Protein AF-A0A3C0FYK9-F1 (afdb_monomer_lite)

Radius of gyration: 25.65 Å; chains: 1; bounding box: 57×25×80 Å

Sequence (130 aa):
EKAAMEEMFMVHAKRVPIHKRVSKQEIELLLQRELENRGVDIAFEYGVYSNGLPTKVRSSKFKYAEANIYKSPMFLDFEGVSNFDLLVSFPKKKRFLVQSILGLAMLSLLFTIIIVVAYAGAIYQLIRQK

Foldseek 3Di:
DVVVVVQVVLVVVVPDDPCVVDPLVRVVVVVVVVCVVVVHDADKWKFKAFQNHTDPNTDPPDDPDPPFWDWDADSQDPVRDGRMIMIMGGPCVVVSVCVVCVVVVVVVVVVVVVVVVVVVVVVVVVVVVD

pLDDT: mean 83.42, std 9.4, range [56.97, 97.94]

Structure (mmCIF, N/CA/C/O backbone):
data_AF-A0A3C0FYK9-F1
#
_entry.id   AF-A0A3C0FYK9-F1
#
loop_
_atom_site.group_PDB
_atom_site.id
_atom_site.type_symbol
_atom_site.label_atom_id
_atom_site.label_alt_id
_atom_site.label_comp_id
_atom_site.label_asym_id
_atom_site.label_entity_id
_atom_site.label_seq_id
_atom_site.pdbx_PDB_ins_code
_atom_site.Cartn_x
_atom_site.Cartn_y
_atom_site.Cartn_z
_atom_site.occupancy
_atom_site.B_iso_or_equiv
_atom_site.auth_seq_id
_atom_site.auth_comp_id
_atom_site.auth_asym_id
_atom_site.auth_atom_id
_atom_site.pdbx_PDB_model_num
ATOM 1 N N . GLU A 1 1 ? 34.654 -10.624 -11.907 1.00 62.78 1 GLU A N 1
ATOM 2 C CA . GLU A 1 1 ? 33.969 -11.219 -13.081 1.00 62.78 1 GLU A CA 1
ATOM 3 C C . GLU A 1 1 ? 32.457 -10.982 -13.106 1.00 62.78 1 GLU A C 1
ATOM 5 O O . GLU A 1 1 ? 32.003 -10.381 -14.067 1.00 62.78 1 GLU A O 1
ATOM 10 N N . LYS A 1 2 ? 31.670 -11.350 -12.076 1.00 71.62 2 LYS A N 1
ATOM 11 C CA . LYS A 1 2 ? 30.204 -11.109 -12.069 1.00 71.62 2 LYS A CA 1
ATOM 12 C C . LYS A 1 2 ? 29.798 -9.634 -12.228 1.00 71.62 2 LYS A C 1
ATOM 14 O O . LYS A 1 2 ? 28.956 -9.340 -13.063 1.00 71.62 2 LYS A O 1
ATOM 19 N N . ALA A 1 3 ? 30.450 -8.719 -11.507 1.00 73.31 3 ALA A N 1
ATOM 20 C CA . ALA A 1 3 ? 30.153 -7.284 -11.597 1.00 73.31 3 ALA A CA 1
ATOM 21 C C . ALA A 1 3 ? 30.405 -6.704 -13.006 1.00 73.31 3 ALA A C 1
ATOM 23 O O . ALA A 1 3 ? 29.584 -5.956 -13.519 1.00 73.31 3 ALA A O 1
ATOM 24 N N . ALA A 1 4 ? 31.489 -7.118 -13.673 1.00 77.19 4 ALA A N 1
ATOM 25 C CA . ALA A 1 4 ? 31.793 -6.696 -15.044 1.00 77.19 4 ALA A CA 1
ATOM 26 C C . ALA A 1 4 ? 30.792 -7.268 -16.072 1.00 77.19 4 ALA A C 1
ATOM 28 O O . ALA A 1 4 ? 30.460 -6.615 -17.060 1.00 77.19 4 ALA A O 1
ATOM 29 N N . MET A 1 5 ? 30.280 -8.481 -15.828 1.00 78.06 5 MET A N 1
ATOM 30 C CA . MET A 1 5 ? 29.219 -9.093 -16.636 1.00 78.06 5 MET A CA 1
ATOM 31 C C . MET A 1 5 ? 27.891 -8.335 -16.481 1.00 78.06 5 MET A C 1
ATOM 33 O O . MET A 1 5 ? 27.229 -8.042 -17.475 1.00 78.06 5 MET A O 1
ATOM 37 N N . GLU A 1 6 ? 27.516 -7.989 -15.246 1.00 73.06 6 GLU A N 1
ATOM 38 C CA . GLU A 1 6 ? 26.332 -7.171 -14.955 1.00 73.06 6 GLU A CA 1
ATOM 39 C C . GLU A 1 6 ? 26.447 -5.779 -15.579 1.00 73.06 6 GLU A C 1
ATOM 41 O O . GLU A 1 6 ? 25.482 -5.280 -16.157 1.00 73.06 6 GLU A O 1
ATOM 46 N N . GLU A 1 7 ? 27.638 -5.181 -15.546 1.00 73.69 7 GLU A N 1
ATOM 47 C CA . GLU A 1 7 ? 27.895 -3.881 -16.156 1.00 73.69 7 GLU A CA 1
ATOM 48 C C . GLU A 1 7 ? 27.697 -3.905 -17.670 1.00 73.69 7 GLU A C 1
ATOM 50 O O . GLU A 1 7 ? 26.930 -3.105 -18.217 1.00 73.69 7 GLU A O 1
ATOM 55 N N . MET A 1 8 ? 28.299 -4.882 -18.349 1.00 74.81 8 MET A N 1
ATOM 56 C CA . MET A 1 8 ? 28.132 -5.044 -19.790 1.00 74.81 8 MET A CA 1
ATOM 57 C C . MET A 1 8 ? 26.661 -5.306 -20.162 1.00 74.81 8 MET A C 1
ATOM 59 O O . MET A 1 8 ? 26.153 -4.739 -21.136 1.00 74.81 8 MET A O 1
ATOM 63 N N . PHE A 1 9 ? 25.951 -6.111 -19.363 1.00 76.56 9 PHE A N 1
ATOM 64 C CA . PHE A 1 9 ? 24.533 -6.400 -19.568 1.00 76.56 9 PHE A CA 1
ATOM 65 C C . PHE A 1 9 ? 23.661 -5.148 -19.410 1.00 76.56 9 PHE A C 1
ATOM 67 O O . PHE A 1 9 ? 22.810 -4.877 -20.259 1.00 76.56 9 PHE A O 1
ATOM 74 N N . MET A 1 10 ? 23.902 -4.338 -18.377 1.00 70.75 10 MET A N 1
ATOM 75 C CA . MET A 1 10 ? 23.169 -3.095 -18.128 1.00 70.75 10 MET A CA 1
ATOM 76 C C . MET A 1 10 ? 23.374 -2.071 -19.249 1.00 70.75 10 MET A C 1
ATOM 78 O O . MET A 1 10 ? 22.407 -1.452 -19.704 1.00 70.75 10 MET A O 1
ATOM 82 N N . VAL A 1 11 ? 24.602 -1.931 -19.760 1.00 73.75 11 VAL A N 1
ATOM 83 C CA . VAL A 1 11 ? 24.911 -1.055 -20.904 1.00 73.75 11 VAL A CA 1
ATOM 84 C C . VAL A 1 11 ? 24.153 -1.495 -22.160 1.00 73.75 11 VAL A C 1
ATOM 86 O O . VAL A 1 11 ? 23.606 -0.657 -22.883 1.00 73.75 11 VAL A O 1
ATOM 89 N N . HIS A 1 12 ? 24.065 -2.803 -22.413 1.00 71.38 12 HIS A N 1
ATOM 90 C CA . HIS A 1 12 ? 23.315 -3.332 -23.552 1.00 71.38 12 HIS A CA 1
ATOM 91 C C . HIS A 1 12 ? 21.798 -3.182 -23.370 1.00 71.38 12 HIS A C 1
ATOM 93 O O . HIS A 1 12 ? 21.097 -2.746 -24.286 1.00 71.38 12 HIS A O 1
ATOM 99 N N . ALA A 1 13 ? 21.286 -3.457 -22.169 1.00 67.94 13 ALA A N 1
ATOM 100 C CA . ALA A 1 13 ? 19.869 -3.353 -21.839 1.00 67.94 13 ALA A CA 1
ATOM 101 C C . ALA A 1 13 ? 19.338 -1.912 -21.947 1.00 67.94 13 ALA A C 1
ATOM 103 O O . ALA A 1 13 ? 18.197 -1.718 -22.375 1.00 67.94 13 ALA A O 1
ATOM 104 N N . LYS A 1 14 ? 20.154 -0.887 -21.646 1.00 67.06 14 LYS A N 1
ATOM 105 C CA . LYS A 1 14 ? 19.785 0.534 -21.833 1.00 67.06 14 LYS A CA 1
ATOM 106 C C . LYS A 1 14 ? 19.416 0.864 -23.293 1.00 67.06 14 LYS A C 1
ATOM 108 O O . LYS A 1 14 ? 18.595 1.753 -23.511 1.00 67.06 14 LYS A O 1
ATOM 113 N N . ARG A 1 15 ? 19.942 0.127 -24.284 1.00 72.00 15 ARG A N 1
ATOM 114 C CA . ARG A 1 15 ? 19.624 0.310 -25.719 1.00 72.00 15 ARG A CA 1
ATOM 115 C C . ARG A 1 15 ? 18.263 -0.263 -26.121 1.00 72.00 15 ARG A C 1
ATOM 117 O O . ARG A 1 15 ? 17.735 0.083 -27.175 1.00 72.00 15 ARG A O 1
ATOM 124 N N . VAL A 1 16 ? 17.681 -1.132 -25.295 1.00 71.62 16 VAL A N 1
ATOM 125 C CA . VAL A 1 16 ? 16.382 -1.752 -25.562 1.00 71.62 16 VAL A CA 1
ATOM 126 C C . VAL A 1 16 ? 15.268 -0.875 -24.973 1.00 71.62 16 VAL A C 1
ATOM 128 O O . VAL A 1 16 ? 15.341 -0.464 -23.812 1.00 71.62 16 VAL A O 1
ATOM 131 N N . PRO A 1 17 ? 14.188 -0.579 -25.713 1.00 70.25 17 PRO A N 1
ATOM 132 C CA . PRO A 1 17 ? 13.049 0.144 -25.157 1.00 70.25 17 PRO A CA 1
ATOM 133 C C . PRO A 1 17 ? 12.423 -0.587 -23.961 1.00 70.25 17 PRO A C 1
ATOM 135 O O . PRO A 1 17 ? 12.292 -1.809 -23.976 1.00 70.25 17 PRO A O 1
ATOM 138 N N . ILE A 1 18 ? 11.975 0.152 -22.940 1.00 68.81 18 ILE A N 1
ATOM 139 C CA . ILE A 1 18 ? 11.445 -0.436 -21.694 1.00 68.81 18 ILE A CA 1
ATOM 140 C C . ILE A 1 18 ? 10.279 -1.412 -21.919 1.00 68.81 18 ILE A C 1
ATOM 142 O O . ILE A 1 18 ? 10.210 -2.458 -21.287 1.00 68.81 18 ILE A O 1
ATOM 146 N N . HIS A 1 19 ? 9.423 -1.131 -22.901 1.00 65.56 19 HIS A N 1
ATOM 147 C CA . HIS A 1 19 ? 8.280 -1.975 -23.258 1.00 65.56 19 HIS A CA 1
ATOM 148 C C . HIS A 1 19 ? 8.660 -3.327 -23.888 1.00 65.56 19 HIS A C 1
ATOM 150 O O . HIS A 1 19 ? 7.790 -4.175 -24.047 1.00 65.56 19 HIS A O 1
ATOM 156 N N . LYS A 1 20 ? 9.927 -3.512 -24.288 1.00 68.56 20 LYS A N 1
ATOM 157 C CA . LYS A 1 20 ? 10.480 -4.799 -24.739 1.00 68.56 20 LYS A CA 1
ATOM 158 C C . LYS A 1 20 ? 11.294 -5.506 -23.653 1.00 68.56 20 LYS A C 1
ATOM 160 O O . LYS A 1 20 ? 11.578 -6.685 -23.803 1.00 68.56 20 LYS A O 1
ATOM 165 N N . ARG A 1 21 ? 11.696 -4.786 -22.599 1.00 74.62 21 ARG A N 1
ATOM 166 C CA . ARG A 1 21 ? 12.467 -5.329 -21.469 1.00 74.62 21 ARG A CA 1
ATOM 167 C C . ARG A 1 21 ? 11.584 -5.919 -20.383 1.00 74.62 21 ARG A C 1
ATOM 169 O O . ARG A 1 21 ? 12.023 -6.820 -19.688 1.00 74.62 21 ARG A O 1
ATOM 176 N N . VAL A 1 22 ? 10.388 -5.360 -20.212 1.00 78.38 22 VAL A N 1
ATOM 177 C CA . VAL A 1 22 ? 9.460 -5.757 -19.159 1.00 78.38 22 VAL A CA 1
ATOM 178 C C . VAL A 1 22 ? 8.041 -5.744 -19.707 1.00 78.38 22 VAL A C 1
ATOM 180 O O . VAL A 1 22 ? 7.577 -4.731 -20.243 1.00 78.38 22 VAL A O 1
ATOM 183 N N . SER A 1 23 ? 7.341 -6.866 -19.562 1.00 82.06 23 SER A N 1
ATOM 184 C CA . SER A 1 23 ? 5.921 -6.960 -19.877 1.00 82.06 23 SER A CA 1
ATOM 185 C C . SER A 1 23 ? 5.054 -6.469 -18.714 1.00 82.06 23 SER A C 1
ATOM 187 O O . SER A 1 23 ? 5.445 -6.477 -17.547 1.00 82.06 23 SER A O 1
ATOM 189 N N . LYS A 1 24 ? 3.822 -6.055 -19.027 1.00 84.00 24 LYS A N 1
ATOM 190 C CA . LYS A 1 24 ? 2.833 -5.677 -18.003 1.00 84.00 24 LYS A CA 1
ATOM 191 C C . LYS A 1 24 ? 2.544 -6.838 -17.044 1.00 84.00 24 LYS A C 1
ATOM 193 O O . LYS A 1 24 ? 2.484 -6.640 -15.839 1.00 84.00 24 LYS A O 1
ATOM 198 N N . GLN A 1 25 ? 2.425 -8.044 -17.596 1.00 84.25 25 GLN A N 1
ATOM 199 C CA . GLN A 1 25 ? 2.119 -9.266 -16.854 1.00 84.25 25 GLN A CA 1
ATOM 200 C C . GLN A 1 25 ? 3.218 -9.609 -15.847 1.00 84.25 25 GLN A C 1
ATOM 202 O O . GLN A 1 25 ? 2.910 -9.988 -14.725 1.00 84.25 25 GLN A O 1
ATOM 207 N N . GLU A 1 26 ? 4.489 -9.436 -16.217 1.00 85.75 26 GLU A N 1
ATOM 208 C CA . GLU A 1 26 ? 5.607 -9.661 -15.296 1.00 85.75 26 GLU A CA 1
ATOM 209 C C . GLU A 1 26 ? 5.583 -8.683 -14.121 1.00 85.75 26 GLU A C 1
ATOM 211 O O . GLU 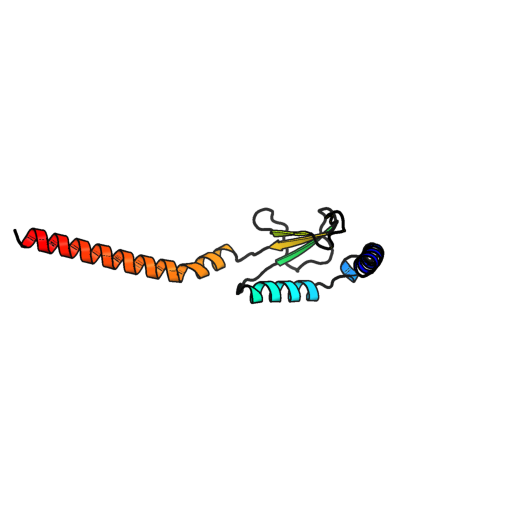A 1 26 ? 5.723 -9.114 -12.980 1.00 85.75 26 GLU A O 1
ATOM 216 N N . ILE A 1 27 ? 5.359 -7.385 -14.370 1.00 86.88 27 ILE A N 1
ATOM 217 C CA . ILE A 1 27 ? 5.252 -6.392 -13.285 1.00 86.88 27 ILE A CA 1
ATOM 218 C C . ILE A 1 27 ? 4.094 -6.741 -12.357 1.00 86.88 27 ILE A C 1
ATOM 220 O O . ILE A 1 27 ? 4.255 -6.716 -11.142 1.00 86.88 27 ILE A O 1
ATOM 224 N N . GLU A 1 28 ? 2.938 -7.073 -12.923 1.00 88.00 28 GLU A N 1
ATOM 225 C CA . GLU A 1 28 ? 1.746 -7.425 -12.157 1.00 88.00 28 GLU A CA 1
ATOM 226 C C . GLU A 1 28 ? 1.965 -8.676 -11.304 1.00 88.00 28 GLU A C 1
ATOM 228 O O . GLU A 1 28 ? 1.673 -8.659 -10.113 1.00 88.00 28 GLU A O 1
ATOM 233 N N . LEU A 1 29 ? 2.561 -9.723 -11.878 1.00 89.62 29 LEU A N 1
ATOM 234 C CA . LEU A 1 29 ? 2.885 -10.959 -11.173 1.00 89.62 29 LEU A CA 1
ATOM 235 C C . LEU A 1 29 ? 3.890 -10.731 -10.039 1.00 89.62 29 LEU A C 1
ATOM 237 O O . LEU A 1 29 ? 3.720 -11.275 -8.950 1.00 89.62 29 LEU A O 1
ATOM 241 N N . LEU A 1 30 ? 4.942 -9.945 -10.284 1.00 90.50 30 LEU A N 1
ATOM 242 C CA . LEU A 1 30 ? 5.955 -9.635 -9.274 1.00 90.50 30 LEU A CA 1
ATOM 243 C C . LEU A 1 30 ? 5.378 -8.773 -8.149 1.00 90.50 30 LEU A C 1
ATOM 245 O O . LEU A 1 30 ? 5.614 -9.070 -6.983 1.00 90.50 30 LEU A O 1
ATOM 249 N N . LEU A 1 31 ? 4.587 -7.749 -8.481 1.00 89.56 31 LEU A N 1
ATOM 250 C CA . LEU A 1 31 ? 3.912 -6.915 -7.486 1.00 89.56 31 LEU A CA 1
ATOM 251 C C . LEU A 1 31 ? 2.923 -7.726 -6.649 1.00 89.56 31 LEU A C 1
ATOM 253 O O . LEU A 1 31 ? 2.930 -7.600 -5.428 1.00 89.56 31 LEU A O 1
ATOM 257 N N . GLN A 1 32 ? 2.116 -8.580 -7.283 1.00 90.81 32 GLN A N 1
ATOM 258 C CA . GLN A 1 32 ? 1.176 -9.453 -6.585 1.00 90.81 32 GLN A CA 1
ATOM 259 C C . GLN A 1 32 ? 1.915 -10.374 -5.608 1.00 90.81 32 GLN A C 1
ATOM 261 O O . GLN A 1 32 ? 1.571 -10.409 -4.432 1.00 90.81 32 GLN A O 1
ATOM 266 N N . ARG A 1 33 ? 2.982 -11.046 -6.060 1.00 91.94 33 ARG A N 1
ATOM 267 C CA . ARG A 1 33 ? 3.800 -11.918 -5.203 1.00 91.94 33 ARG A CA 1
ATOM 268 C C . ARG A 1 33 ? 4.431 -11.166 -4.036 1.00 91.94 33 ARG A C 1
ATOM 270 O O . ARG A 1 33 ? 4.406 -11.660 -2.918 1.00 91.94 33 ARG A O 1
ATOM 277 N N . GLU A 1 34 ? 4.988 -9.980 -4.270 1.00 90.00 34 GLU A N 1
ATOM 278 C CA . GLU A 1 34 ? 5.588 -9.170 -3.202 1.00 90.00 34 GLU A CA 1
ATOM 279 C C . GLU A 1 34 ? 4.560 -8.719 -2.158 1.00 90.00 34 GLU A C 1
ATOM 281 O O . GLU A 1 34 ? 4.864 -8.679 -0.964 1.00 90.00 34 GLU A O 1
ATOM 286 N N . LEU A 1 35 ? 3.340 -8.392 -2.586 1.00 89.94 35 LEU A N 1
ATOM 287 C CA . LEU A 1 35 ? 2.249 -8.029 -1.685 1.00 89.94 35 LEU A CA 1
ATOM 288 C C . LEU A 1 35 ? 1.742 -9.244 -0.897 1.00 89.94 35 LEU A C 1
ATOM 290 O O . LEU A 1 35 ? 1.610 -9.160 0.325 1.00 89.94 35 LEU A O 1
ATOM 294 N N . GLU A 1 36 ? 1.558 -10.388 -1.556 1.00 90.19 36 GLU A N 1
ATOM 295 C CA . GLU A 1 36 ? 1.176 -11.657 -0.925 1.00 90.19 36 GLU A CA 1
ATOM 296 C C . GLU A 1 36 ? 2.222 -12.141 0.085 1.00 90.19 36 GLU A C 1
ATOM 298 O O . GLU A 1 36 ? 1.870 -12.493 1.210 1.00 90.19 36 GLU A O 1
ATOM 303 N N . ASN A 1 37 ? 3.512 -12.068 -0.258 1.00 92.81 37 ASN A N 1
ATOM 304 C CA . ASN A 1 37 ? 4.621 -12.413 0.639 1.00 92.81 37 ASN A CA 1
ATOM 305 C C . ASN A 1 37 ? 4.631 -11.558 1.915 1.00 92.81 37 ASN A C 1
ATOM 307 O O . ASN A 1 37 ? 5.122 -11.989 2.956 1.00 92.81 37 ASN A O 1
ATOM 311 N N . ARG A 1 38 ? 4.086 -10.339 1.845 1.00 87.56 38 ARG A N 1
ATOM 312 C CA . ARG A 1 38 ? 3.936 -9.424 2.986 1.00 87.56 38 ARG A CA 1
ATOM 313 C C . ARG A 1 38 ? 2.583 -9.564 3.691 1.00 87.56 38 ARG A C 1
ATOM 315 O O . ARG A 1 38 ? 2.311 -8.801 4.615 1.00 87.56 38 ARG A O 1
ATOM 322 N N . GLY A 1 39 ? 1.735 -10.503 3.267 1.00 85.06 39 GLY A N 1
ATOM 323 C CA . GLY A 1 39 ? 0.385 -10.701 3.800 1.00 85.06 39 GLY A CA 1
ATOM 324 C C . GLY A 1 39 ? -0.583 -9.561 3.466 1.00 85.06 39 GLY A C 1
ATOM 325 O O . GLY A 1 39 ? -1.539 -9.329 4.204 1.00 85.06 39 GLY A O 1
ATOM 326 N N . VAL A 1 40 ? -0.326 -8.809 2.393 1.00 86.44 40 VAL A N 1
ATOM 327 C CA . VAL A 1 40 ? -1.117 -7.641 1.995 1.00 86.44 40 VAL A CA 1
ATOM 328 C C . VAL A 1 40 ? -1.985 -7.991 0.786 1.00 86.44 40 VAL A C 1
ATOM 330 O O . VAL A 1 40 ? -1.540 -7.898 -0.351 1.00 86.44 40 VAL A O 1
ATOM 333 N N . ASP A 1 41 ? -3.251 -8.335 1.019 1.00 84.62 41 ASP A N 1
ATOM 334 C CA . ASP A 1 41 ? -4.234 -8.545 -0.054 1.00 84.62 41 ASP A CA 1
ATOM 335 C C . ASP A 1 41 ? -4.988 -7.241 -0.367 1.00 84.62 41 ASP A C 1
ATOM 337 O O . ASP A 1 41 ? -6.008 -6.902 0.244 1.00 84.62 41 ASP A O 1
ATOM 341 N N . ILE A 1 42 ? -4.436 -6.443 -1.284 1.00 85.31 42 ILE A N 1
ATOM 342 C CA . ILE A 1 42 ? -5.011 -5.159 -1.686 1.00 85.31 42 ILE A CA 1
ATOM 343 C C . ILE A 1 42 ? -4.910 -4.946 -3.195 1.00 85.31 42 ILE A C 1
ATOM 345 O O . ILE A 1 42 ? -3.856 -5.102 -3.801 1.00 85.31 42 ILE A O 1
ATOM 349 N N . ALA A 1 43 ? -6.006 -4.483 -3.802 1.00 86.12 43 ALA A N 1
ATOM 350 C CA . ALA A 1 43 ? -5.991 -4.050 -5.195 1.00 86.12 43 ALA A CA 1
ATOM 351 C C . ALA A 1 43 ? -5.047 -2.850 -5.387 1.00 86.12 43 ALA A C 1
ATOM 353 O O . ALA A 1 43 ? -5.172 -1.833 -4.689 1.00 86.12 43 ALA A O 1
ATOM 354 N N . PHE A 1 44 ? -4.160 -2.956 -6.372 1.00 87.94 44 PHE A N 1
ATOM 355 C CA . PHE A 1 44 ? -3.185 -1.935 -6.734 1.00 87.94 44 PHE A CA 1
ATOM 356 C C . PHE A 1 44 ? -3.285 -1.568 -8.217 1.00 87.94 44 PHE A C 1
ATOM 358 O O . PHE A 1 44 ? -3.769 -2.329 -9.047 1.00 87.94 44 PHE A O 1
ATOM 365 N N . GLU A 1 45 ? -2.812 -0.373 -8.544 1.00 88.62 45 GLU A N 1
ATOM 366 C CA . GLU A 1 45 ? -2.638 0.131 -9.903 1.00 88.62 45 GLU A CA 1
ATOM 367 C C . GLU A 1 45 ? -1.173 0.531 -10.067 1.00 88.62 45 GLU A C 1
ATOM 369 O O . GLU A 1 45 ? -0.569 1.033 -9.120 1.00 88.62 45 GLU A O 1
ATOM 374 N N . TYR A 1 46 ? -0.591 0.349 -11.251 1.00 89.69 46 TYR A N 1
ATOM 375 C CA . TYR A 1 46 ? 0.831 0.626 -11.461 1.00 89.69 46 TYR A CA 1
ATOM 376 C C . TYR A 1 46 ? 1.118 1.273 -12.818 1.00 89.69 46 TYR A C 1
ATOM 378 O O . TYR A 1 46 ? 0.385 1.096 -13.794 1.00 89.69 46 TYR A O 1
ATOM 386 N N . GLY A 1 47 ? 2.224 2.005 -12.902 1.00 88.81 47 GLY A N 1
ATOM 387 C CA . GLY A 1 47 ? 2.702 2.614 -14.136 1.00 88.81 47 GLY A CA 1
ATOM 388 C C . GLY A 1 47 ? 4.204 2.845 -14.109 1.00 88.81 47 GLY A C 1
ATOM 389 O O . GLY A 1 47 ? 4.744 3.309 -13.112 1.00 88.81 47 GLY A O 1
ATOM 390 N N . VAL A 1 48 ? 4.879 2.544 -15.216 1.00 87.88 48 VAL A N 1
ATOM 391 C CA . VAL A 1 48 ? 6.304 2.838 -15.389 1.00 87.88 48 VAL A CA 1
ATOM 392 C C . VAL A 1 48 ? 6.453 4.209 -16.033 1.00 87.88 48 VAL A C 1
ATOM 394 O O . VAL A 1 48 ? 5.837 4.489 -17.066 1.00 87.88 48 VAL A O 1
ATOM 397 N N . TYR A 1 49 ? 7.280 5.052 -15.434 1.00 87.56 49 TYR A N 1
ATOM 398 C CA . TYR A 1 49 ? 7.617 6.388 -15.898 1.00 87.56 49 TYR A CA 1
ATOM 399 C C . TYR A 1 49 ? 9.076 6.417 -16.332 1.00 87.56 49 TYR A C 1
ATOM 401 O O . TYR A 1 49 ? 9.903 5.713 -15.766 1.00 87.56 49 TYR A O 1
ATOM 409 N N . SER A 1 50 ? 9.391 7.214 -17.345 1.00 85.12 50 SER A N 1
ATOM 410 C CA . SER A 1 50 ? 10.758 7.468 -17.785 1.00 85.12 50 SER A CA 1
ATOM 411 C C . SER A 1 50 ? 11.025 8.960 -17.703 1.00 85.12 50 SER A C 1
ATOM 413 O O . SER A 1 50 ? 10.310 9.733 -18.337 1.00 85.12 50 SER A O 1
ATOM 415 N N . ASN A 1 51 ? 11.997 9.373 -16.887 1.00 82.38 51 ASN A N 1
ATOM 416 C CA . ASN A 1 51 ? 12.317 10.787 -16.644 1.00 82.38 51 ASN A CA 1
ATOM 417 C C . ASN A 1 51 ? 11.077 11.651 -16.320 1.00 82.38 51 ASN A C 1
ATOM 419 O O . ASN A 1 51 ? 10.920 12.755 -16.835 1.00 82.38 51 ASN A O 1
ATOM 423 N N . GLY A 1 52 ? 10.149 11.125 -15.512 1.00 76.88 52 GLY A N 1
ATOM 424 C CA . GLY A 1 52 ? 8.909 11.824 -15.147 1.00 76.88 52 GLY A CA 1
ATOM 425 C C . GLY A 1 52 ? 7.778 11.765 -16.185 1.00 76.88 52 GLY A C 1
ATOM 426 O O . GLY A 1 52 ? 6.684 12.250 -15.908 1.00 76.88 52 GLY A O 1
ATOM 427 N N . LEU A 1 53 ? 7.979 11.116 -17.338 1.00 81.69 53 LEU A N 1
ATOM 428 C CA . LEU A 1 53 ? 6.950 10.932 -18.367 1.00 81.69 53 LEU A CA 1
ATOM 429 C C . LEU A 1 53 ? 6.347 9.517 -18.329 1.00 81.69 53 LEU A C 1
ATOM 431 O O . LEU A 1 53 ? 7.089 8.541 -18.202 1.00 81.69 53 LEU A O 1
ATOM 435 N N . PRO A 1 54 ? 5.020 9.355 -18.485 1.00 81.56 54 PRO A N 1
ATOM 436 C CA . PRO A 1 54 ? 4.384 8.041 -18.477 1.00 81.56 54 PRO A CA 1
ATOM 437 C C . PRO A 1 54 ? 4.803 7.204 -19.692 1.00 81.56 54 PRO A C 1
ATOM 439 O O . PRO A 1 54 ? 4.789 7.674 -20.830 1.00 81.56 54 PRO A O 1
ATOM 442 N N . THR A 1 55 ? 5.108 5.926 -19.474 1.00 84.50 55 THR A N 1
ATOM 443 C CA . THR A 1 55 ? 5.380 4.971 -20.559 1.00 84.50 55 THR A CA 1
ATOM 444 C C . THR A 1 55 ? 4.123 4.174 -20.944 1.00 84.50 55 THR A C 1
ATOM 446 O O . THR A 1 55 ? 3.073 4.249 -20.303 1.00 84.50 55 THR A O 1
ATOM 449 N N . LYS A 1 56 ? 4.219 3.353 -22.003 1.00 80.19 56 LYS A N 1
ATOM 450 C CA . LYS A 1 56 ? 3.138 2.435 -22.424 1.00 80.19 56 LYS A CA 1
ATOM 451 C C . LYS A 1 56 ? 2.900 1.278 -21.434 1.00 80.19 56 LYS A C 1
ATOM 453 O O . LYS A 1 56 ? 1.868 0.603 -21.518 1.00 80.19 56 LYS A O 1
ATOM 458 N N . VAL A 1 57 ? 3.837 1.038 -20.512 1.00 81.94 57 VAL A N 1
ATOM 459 C CA . VAL A 1 57 ? 3.771 -0.027 -19.503 1.00 81.94 57 VAL A CA 1
ATOM 460 C C . VAL A 1 57 ? 3.049 0.514 -18.267 1.00 81.94 57 VAL A C 1
ATOM 462 O O . VAL A 1 57 ? 3.654 1.070 -17.357 1.00 81.94 57 VAL A O 1
ATOM 465 N N . ARG A 1 58 ? 1.719 0.407 -18.280 1.00 82.62 58 ARG A N 1
ATOM 466 C CA . ARG A 1 58 ? 0.824 0.831 -17.196 1.00 82.62 58 ARG A CA 1
ATOM 467 C C . ARG A 1 58 ? -0.417 -0.052 -17.124 1.00 82.62 58 ARG A C 1
ATOM 469 O O . ARG A 1 58 ? -0.845 -0.575 -18.169 1.00 82.62 58 ARG A O 1
ATOM 476 N N . SER A 1 59 ? -1.002 -0.155 -15.933 1.00 82.50 59 SER A N 1
ATOM 477 C CA . SER A 1 59 ? -2.335 -0.716 -15.733 1.00 82.50 59 SER A CA 1
ATOM 478 C C . SER A 1 59 ? -3.394 0.192 -16.371 1.00 82.50 59 SER A C 1
ATOM 480 O O . SER A 1 59 ? -3.177 1.383 -16.617 1.00 82.50 59 SER A O 1
ATOM 482 N N . SER A 1 60 ? -4.541 -0.387 -16.722 1.00 76.62 60 SER A N 1
ATOM 483 C CA . SER A 1 60 ? -5.590 0.298 -17.490 1.00 76.62 60 SER A CA 1
ATOM 484 C C . SER A 1 60 ? -6.237 1.459 -16.732 1.00 76.62 60 SER A C 1
ATOM 486 O O . SER A 1 60 ? -6.714 2.402 -17.361 1.00 76.62 60 SER A O 1
ATOM 488 N N . LYS A 1 61 ? -6.234 1.410 -15.396 1.00 74.62 61 LYS A N 1
ATOM 489 C CA . LYS A 1 61 ? -6.879 2.397 -14.524 1.00 74.62 61 LYS A CA 1
ATOM 490 C C . LYS A 1 61 ? -5.880 3.235 -13.725 1.00 74.62 61 LYS A C 1
ATOM 492 O O . LYS A 1 61 ? -6.309 4.033 -12.890 1.00 74.62 61 LYS A O 1
ATOM 497 N N . PHE A 1 62 ? -4.578 3.117 -13.999 1.00 77.69 62 PHE A N 1
ATOM 498 C CA . PHE A 1 62 ? -3.576 3.955 -13.352 1.00 77.69 62 PHE A CA 1
ATOM 499 C C . PHE A 1 62 ? -3.817 5.430 -13.686 1.00 77.69 62 PHE A C 1
ATOM 501 O O . PHE A 1 62 ? -3.733 5.853 -14.842 1.00 77.69 62 PHE A O 1
ATOM 508 N N . LYS A 1 63 ? -4.101 6.219 -12.650 1.00 73.56 63 LYS A N 1
ATOM 509 C CA . LYS A 1 63 ? -4.173 7.676 -12.722 1.00 73.56 63 LYS A CA 1
ATOM 510 C C . LYS A 1 63 ? -3.034 8.243 -11.900 1.00 73.56 63 LYS A C 1
ATOM 512 O O . LYS A 1 63 ? -2.882 7.893 -10.732 1.00 73.56 63 LYS A O 1
ATOM 517 N N . TYR A 1 64 ? -2.268 9.140 -12.509 1.00 69.44 64 TYR A N 1
ATOM 518 C CA . TYR A 1 64 ? -1.297 9.924 -11.769 1.00 69.44 64 TYR A CA 1
ATOM 519 C C . TYR A 1 64 ? -2.055 10.866 -10.827 1.00 69.44 64 TYR A C 1
ATOM 521 O O . TYR A 1 64 ? -2.659 11.839 -11.269 1.00 69.44 64 TYR A O 1
ATOM 529 N N . ALA A 1 65 ? -2.099 10.520 -9.546 1.00 63.78 65 ALA A N 1
ATOM 530 C CA . ALA A 1 65 ? -2.670 11.329 -8.485 1.00 63.78 65 ALA A CA 1
ATOM 531 C C . ALA A 1 65 ? -1.635 11.416 -7.362 1.00 63.78 65 ALA A C 1
ATOM 533 O O . ALA A 1 65 ? -1.393 10.436 -6.658 1.00 63.78 65 ALA A O 1
ATOM 534 N N . GLU A 1 66 ? -1.027 12.590 -7.203 1.00 61.53 66 GLU A N 1
ATOM 535 C CA . GLU A 1 66 ? 0.110 12.835 -6.300 1.00 61.53 66 GLU A CA 1
ATOM 536 C C . GLU A 1 66 ? -0.144 12.381 -4.854 1.00 61.53 66 GLU A C 1
ATOM 538 O O . GLU A 1 66 ? 0.776 11.965 -4.158 1.00 61.53 66 GLU A O 1
ATOM 543 N N . ALA A 1 67 ? -1.401 12.371 -4.408 1.00 64.19 67 ALA A N 1
ATOM 544 C CA . ALA A 1 67 ? -1.754 12.092 -3.020 1.00 64.19 67 ALA A CA 1
ATOM 545 C C . ALA A 1 67 ? -1.599 10.621 -2.570 1.00 64.19 67 ALA A C 1
ATOM 547 O O . ALA A 1 67 ? -1.655 10.369 -1.370 1.00 64.19 67 ALA A O 1
ATOM 548 N N . ASN A 1 68 ? -1.456 9.633 -3.469 1.00 72.81 68 ASN A N 1
ATOM 549 C CA . ASN A 1 68 ? -1.392 8.206 -3.088 1.00 72.81 68 ASN A CA 1
ATOM 550 C C . ASN A 1 68 ? -0.551 7.353 -4.052 1.00 72.81 68 ASN A C 1
ATOM 552 O O . ASN A 1 68 ? -0.968 6.254 -4.438 1.00 72.81 68 ASN A O 1
ATOM 556 N N . ILE A 1 69 ? 0.610 7.858 -4.463 1.00 84.69 69 ILE A N 1
ATOM 557 C CA . ILE A 1 69 ? 1.549 7.121 -5.312 1.00 84.69 69 ILE A CA 1
ATOM 558 C C . ILE A 1 69 ? 2.829 6.828 -4.537 1.00 84.69 69 ILE A C 1
ATOM 560 O O . ILE A 1 69 ? 3.438 7.714 -3.946 1.00 84.69 69 ILE A O 1
ATOM 564 N N . TYR A 1 70 ? 3.245 5.570 -4.587 1.00 86.94 70 TYR A N 1
ATOM 565 C CA . TYR A 1 70 ? 4.541 5.094 -4.139 1.00 86.94 70 TYR A CA 1
ATOM 566 C C . TYR A 1 70 ? 5.468 5.006 -5.342 1.00 86.94 70 TYR A C 1
ATOM 568 O O . TYR A 1 70 ? 5.091 4.439 -6.366 1.00 86.94 70 TYR A O 1
ATOM 576 N N . LYS A 1 71 ? 6.665 5.576 -5.219 1.00 86.88 71 LYS A N 1
ATOM 577 C CA . LYS A 1 71 ? 7.667 5.628 -6.282 1.00 86.88 71 LYS A CA 1
ATOM 578 C C . LYS A 1 71 ? 8.833 4.708 -5.930 1.00 86.88 71 LYS A C 1
ATOM 580 O O . LYS A 1 71 ? 9.356 4.790 -4.822 1.00 86.88 71 LYS A O 1
ATOM 585 N N . SER A 1 72 ? 9.244 3.863 -6.867 1.00 85.88 72 SER A N 1
ATOM 586 C CA . SER A 1 72 ? 10.405 2.984 -6.732 1.00 85.88 72 SER A CA 1
ATOM 587 C C . SER A 1 72 ? 11.264 3.052 -8.000 1.00 85.88 72 SER A C 1
ATOM 589 O O . SER A 1 72 ? 10.726 2.836 -9.086 1.00 85.88 72 SER A O 1
ATOM 591 N N . PRO A 1 73 ? 12.569 3.368 -7.909 1.00 84.31 73 PRO A N 1
ATOM 592 C CA . PRO A 1 73 ? 13.441 3.395 -9.079 1.00 84.31 73 PRO A CA 1
ATOM 593 C C . PRO A 1 73 ? 13.664 1.975 -9.618 1.00 84.31 73 PRO A C 1
ATOM 595 O O . PRO A 1 73 ? 13.925 1.038 -8.867 1.00 84.31 73 PRO A O 1
ATOM 598 N N . MET A 1 74 ? 13.585 1.815 -10.935 1.00 80.69 74 MET A N 1
ATOM 599 C CA . MET A 1 74 ? 13.855 0.563 -11.648 1.00 80.69 74 MET A CA 1
ATOM 600 C C . MET A 1 74 ? 15.183 0.661 -12.399 1.00 80.69 74 MET A C 1
ATOM 602 O O . MET A 1 74 ? 15.462 1.691 -12.993 1.00 80.69 74 MET A O 1
ATOM 606 N N . PHE A 1 75 ? 15.970 -0.412 -12.493 1.00 80.06 75 PHE A N 1
ATOM 607 C CA . PHE A 1 75 ? 17.244 -0.405 -13.244 1.00 80.06 75 PHE A CA 1
ATOM 608 C C . PHE A 1 75 ? 18.240 0.656 -12.750 1.00 80.06 75 PHE A C 1
ATOM 610 O O . PHE A 1 75 ? 18.766 1.434 -13.549 1.00 80.06 75 PHE A O 1
ATOM 617 N N . LEU A 1 76 ? 18.472 0.690 -11.438 1.00 78.44 76 LEU A N 1
ATOM 618 C CA . LEU A 1 76 ? 19.570 1.460 -10.857 1.00 78.44 76 LEU A CA 1
ATOM 619 C C . LEU A 1 76 ? 20.880 1.061 -11.546 1.00 78.44 76 LEU A C 1
ATOM 621 O O . LEU A 1 76 ? 21.158 -0.129 -11.709 1.00 78.44 76 LEU A O 1
ATOM 625 N N . ASP A 1 77 ? 21.650 2.046 -11.990 1.00 73.75 77 ASP A N 1
ATOM 626 C CA . ASP A 1 77 ? 23.033 1.816 -12.386 1.00 73.75 77 ASP A CA 1
ATOM 627 C C . ASP A 1 77 ? 23.969 1.813 -11.169 1.00 73.75 77 ASP A C 1
ATOM 629 O O . ASP A 1 77 ? 23.537 1.952 -10.023 1.00 73.75 77 ASP A O 1
ATOM 633 N N . PHE A 1 78 ? 25.265 1.605 -11.413 1.00 70.44 78 PHE A N 1
ATOM 634 C CA . PHE A 1 78 ? 26.285 1.541 -10.361 1.00 70.44 78 PHE A CA 1
ATOM 635 C C . PHE A 1 78 ? 26.444 2.857 -9.592 1.00 70.44 78 PHE A C 1
ATOM 637 O O . PHE A 1 78 ? 26.960 2.845 -8.478 1.00 70.44 78 PHE A O 1
ATOM 644 N N . GLU A 1 79 ? 25.975 3.973 -10.153 1.00 72.75 79 GLU A N 1
ATOM 645 C CA . GLU A 1 79 ? 25.961 5.288 -9.505 1.00 72.75 79 GLU A CA 1
ATOM 646 C C . GLU A 1 79 ? 24.658 5.528 -8.719 1.00 72.75 79 GLU A C 1
ATOM 648 O O . GLU A 1 79 ? 24.466 6.586 -8.123 1.00 72.75 79 GLU A O 1
ATOM 653 N N . GLY A 1 80 ? 23.753 4.542 -8.690 1.00 68.69 80 GLY A N 1
ATOM 654 C CA . GLY A 1 80 ? 22.455 4.643 -8.026 1.00 68.69 80 GLY A CA 1
ATOM 655 C C . GLY A 1 80 ? 21.452 5.517 -8.781 1.00 68.69 80 GLY A C 1
ATOM 656 O O . GLY A 1 80 ? 20.422 5.893 -8.218 1.00 68.69 80 GLY A O 1
ATOM 657 N N . VAL A 1 81 ? 21.721 5.840 -10.047 1.00 72.56 81 VAL A N 1
ATOM 658 C CA . VAL A 1 81 ? 20.846 6.653 -10.886 1.00 72.56 81 VAL A CA 1
ATOM 659 C C . VAL A 1 81 ? 19.932 5.738 -11.693 1.00 72.56 81 VAL A C 1
ATOM 661 O O . VAL A 1 81 ? 20.322 4.691 -12.209 1.00 72.56 81 VAL A O 1
ATOM 664 N N . SER A 1 82 ? 18.667 6.133 -11.806 1.00 78.31 82 SER A N 1
ATOM 665 C CA . SER A 1 82 ? 17.702 5.457 -12.660 1.00 78.31 82 SER A CA 1
ATOM 666 C C . SER A 1 82 ? 16.938 6.457 -13.520 1.00 78.31 82 SER A C 1
ATOM 668 O O . SER A 1 82 ? 16.492 7.500 -13.052 1.00 78.31 82 SER A O 1
ATOM 670 N N . ASN A 1 83 ? 16.747 6.086 -14.787 1.00 80.31 83 ASN A N 1
ATOM 671 C CA . ASN A 1 83 ? 15.902 6.811 -15.738 1.00 80.31 83 ASN A CA 1
ATOM 672 C C . ASN A 1 83 ? 14.457 6.285 -15.766 1.00 80.31 83 ASN A C 1
ATOM 674 O O . ASN A 1 83 ? 13.662 6.733 -16.598 1.00 80.31 83 ASN A O 1
ATOM 678 N N . PHE A 1 84 ? 14.129 5.287 -14.937 1.00 84.00 84 PHE A N 1
ATOM 679 C CA . PHE A 1 84 ? 12.830 4.624 -14.918 1.00 84.00 84 PHE A CA 1
ATOM 680 C C . PHE A 1 84 ? 12.298 4.482 -13.503 1.00 84.00 84 PHE A C 1
ATOM 682 O O . PHE A 1 84 ? 12.942 3.910 -12.635 1.00 84.00 84 PHE A O 1
ATOM 689 N N . ASP A 1 85 ? 11.062 4.904 -13.305 1.00 87.94 85 ASP A N 1
ATOM 690 C CA . ASP A 1 85 ? 10.398 4.841 -12.017 1.00 87.94 85 ASP A CA 1
ATOM 691 C C . ASP A 1 85 ? 9.143 3.980 -12.124 1.00 87.94 85 ASP A C 1
ATOM 693 O O . ASP A 1 85 ? 8.294 4.206 -12.987 1.00 87.94 85 ASP A O 1
ATOM 697 N N . LEU A 1 86 ? 9.005 3.003 -11.234 1.00 88.12 86 LEU A N 1
ATOM 698 C CA . LEU A 1 86 ? 7.761 2.286 -11.009 1.00 88.12 86 LEU A CA 1
ATOM 699 C C . LEU A 1 86 ? 6.913 3.077 -10.021 1.00 88.12 86 LEU A C 1
ATOM 701 O O . LEU A 1 86 ? 7.301 3.295 -8.873 1.00 88.12 86 LEU A O 1
ATOM 705 N N . LEU A 1 87 ? 5.742 3.501 -10.474 1.00 89.44 87 LEU A N 1
ATOM 706 C CA . LEU A 1 87 ? 4.748 4.166 -9.654 1.00 89.44 87 LEU A CA 1
ATOM 707 C C . LEU A 1 87 ? 3.641 3.165 -9.339 1.00 89.44 87 LEU A C 1
ATOM 709 O O . LEU A 1 87 ? 3.091 2.548 -10.249 1.00 89.44 87 LEU A O 1
ATOM 713 N N . VAL A 1 88 ? 3.294 3.027 -8.062 1.00 89.06 88 VAL A N 1
ATOM 714 C CA . VAL A 1 88 ? 2.239 2.127 -7.580 1.00 89.06 88 VAL A CA 1
ATOM 715 C C . VAL A 1 88 ? 1.242 2.921 -6.748 1.00 89.06 88 VAL A C 1
ATOM 717 O O . VAL A 1 88 ? 1.626 3.703 -5.882 1.00 89.06 88 VAL A O 1
ATOM 720 N N . SER A 1 89 ? -0.050 2.731 -6.992 1.00 88.69 89 SER A N 1
ATOM 721 C CA . SER A 1 89 ? -1.132 3.357 -6.240 1.00 88.69 89 SER A CA 1
ATOM 722 C C . SER A 1 89 ? -2.086 2.312 -5.680 1.00 88.69 89 SER A C 1
ATOM 724 O O . SER A 1 89 ? -2.403 1.322 -6.333 1.00 88.69 89 SER A O 1
ATOM 726 N N . PHE A 1 90 ? -2.580 2.557 -4.469 1.00 88.06 90 PHE A N 1
ATOM 727 C CA . PHE A 1 90 ? -3.485 1.659 -3.756 1.00 88.06 90 PHE A CA 1
ATOM 728 C C . PHE A 1 90 ? -4.850 2.336 -3.566 1.00 88.06 90 PHE A C 1
ATOM 730 O O . PHE A 1 90 ? -5.088 2.964 -2.527 1.00 88.06 90 PHE A O 1
ATOM 737 N N . PRO A 1 91 ? -5.781 2.231 -4.534 1.00 83.06 91 PRO A N 1
ATOM 738 C CA . PRO A 1 91 ? -7.057 2.953 -4.493 1.00 83.06 91 PRO A CA 1
ATOM 739 C C . PRO A 1 91 ? -7.914 2.604 -3.267 1.00 83.06 91 PRO A C 1
ATOM 741 O O . PRO A 1 91 ? -8.667 3.440 -2.773 1.00 83.06 91 PRO A O 1
ATOM 744 N N . LYS A 1 92 ? -7.786 1.380 -2.738 1.00 83.50 92 LYS A N 1
ATOM 745 C CA . LYS A 1 92 ? -8.545 0.898 -1.572 1.00 83.50 92 LYS A CA 1
ATOM 746 C C . LYS A 1 92 ? -7.768 0.973 -0.246 1.00 83.50 92 LYS A C 1
ATOM 748 O O . LYS A 1 92 ? -8.234 0.416 0.746 1.00 83.50 92 LYS A O 1
ATOM 753 N N . LYS A 1 93 ? -6.639 1.699 -0.187 1.00 83.75 93 LYS A N 1
ATOM 754 C CA . LYS A 1 93 ? -5.744 1.770 0.990 1.00 83.75 93 LYS A CA 1
ATOM 755 C C . LYS A 1 93 ? -6.468 2.096 2.293 1.00 83.75 93 LYS A C 1
ATOM 757 O O . LYS A 1 93 ? -6.320 1.369 3.265 1.00 83.75 93 LYS A O 1
ATOM 762 N N . LYS A 1 94 ? -7.271 3.166 2.326 1.00 82.94 94 LYS A N 1
ATOM 763 C CA . LYS A 1 94 ? -7.9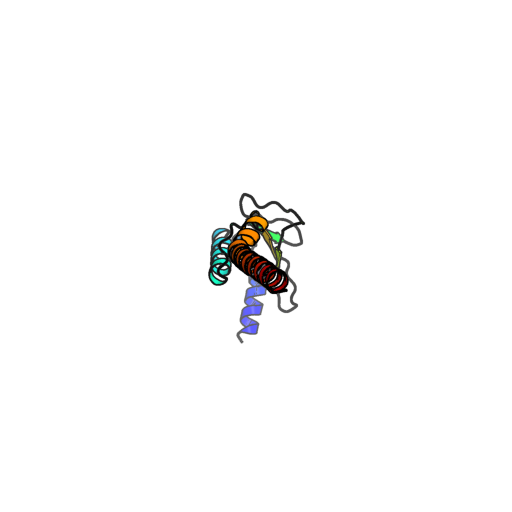67 3.590 3.558 1.00 82.94 94 LYS A CA 1
ATOM 764 C C . LYS A 1 94 ? -8.887 2.498 4.106 1.00 82.94 94 LYS A C 1
ATOM 766 O O . LYS A 1 94 ? -8.872 2.231 5.300 1.00 82.94 94 LYS A O 1
ATOM 771 N N . ARG A 1 95 ? -9.665 1.859 3.226 1.00 84.19 95 ARG A N 1
ATOM 772 C CA . ARG A 1 95 ? -10.594 0.790 3.610 1.00 84.19 95 ARG A CA 1
ATOM 773 C C . ARG A 1 95 ? -9.841 -0.439 4.113 1.00 84.19 95 ARG A C 1
ATOM 775 O O . ARG A 1 95 ? -10.216 -0.966 5.152 1.00 84.19 95 ARG A O 1
ATOM 782 N N . PHE A 1 96 ? -8.775 -0.832 3.416 1.00 86.06 96 PHE A N 1
ATOM 783 C CA . PHE A 1 96 ? -7.912 -1.937 3.828 1.00 86.06 96 PHE A CA 1
ATOM 784 C C . PHE A 1 96 ? -7.323 -1.692 5.224 1.00 86.06 96 PHE A C 1
ATOM 786 O O . PHE A 1 96 ? -7.538 -2.501 6.116 1.00 86.06 96 PHE A O 1
ATOM 793 N N . LEU A 1 97 ? -6.697 -0.529 5.451 1.00 86.56 97 LEU A N 1
ATOM 794 C CA . LEU A 1 97 ? -6.089 -0.187 6.743 1.00 86.56 97 LEU A CA 1
ATOM 795 C C . LEU A 1 97 ? -7.094 -0.223 7.899 1.00 86.56 97 LEU A C 1
ATOM 797 O O . LEU A 1 97 ? -6.782 -0.761 8.957 1.00 86.56 97 LEU A O 1
ATOM 801 N N . V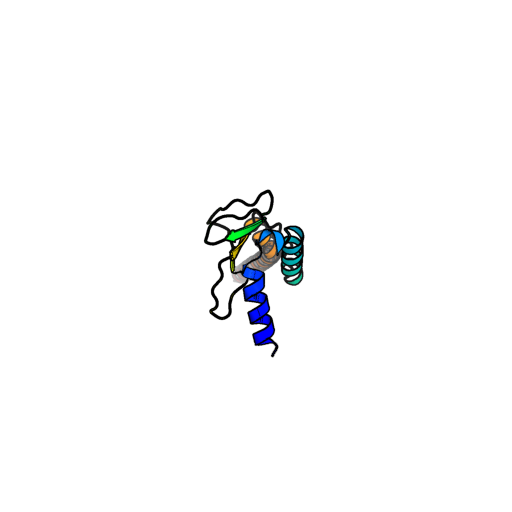AL A 1 98 ? -8.301 0.320 7.697 1.00 87.31 98 VAL A N 1
ATOM 802 C CA . VAL A 1 98 ? -9.362 0.267 8.713 1.00 87.31 98 VAL A CA 1
ATOM 803 C C . VAL A 1 98 ? -9.760 -1.178 8.992 1.00 87.31 98 VAL A C 1
ATOM 805 O O . VAL A 1 98 ? -9.823 -1.560 10.154 1.00 87.31 98 VAL A O 1
ATOM 808 N N . GLN A 1 99 ? -9.978 -2.000 7.960 1.00 86.81 99 GLN A N 1
ATOM 809 C CA . GLN A 1 99 ? -10.329 -3.413 8.141 1.00 86.81 99 GLN A CA 1
ATOM 810 C C . GLN A 1 99 ? -9.237 -4.197 8.882 1.00 86.81 99 GLN A C 1
ATOM 812 O O . GLN A 1 99 ? -9.575 -5.020 9.729 1.00 86.81 99 GLN A O 1
ATOM 817 N N . SER A 1 100 ? -7.957 -3.904 8.631 1.00 85.94 100 SER A N 1
ATOM 818 C CA . SER A 1 100 ? -6.831 -4.569 9.298 1.00 85.94 100 SER A CA 1
ATOM 819 C C . SER A 1 100 ? -6.782 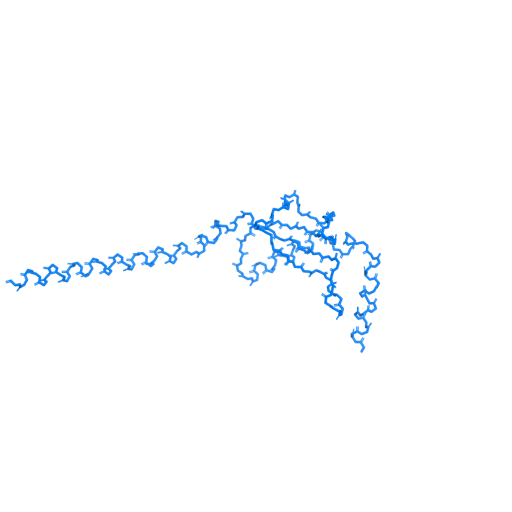-4.322 10.810 1.00 85.94 100 SER A C 1
ATOM 821 O O . SER A 1 100 ? -6.367 -5.209 11.549 1.00 85.94 100 SER A O 1
ATOM 823 N N . ILE A 1 101 ? -7.205 -3.144 11.289 1.00 90.44 101 ILE A N 1
ATOM 824 C CA . ILE A 1 101 ? -7.140 -2.790 12.722 1.00 90.44 101 ILE A CA 1
ATOM 825 C C . ILE A 1 101 ? -8.497 -2.823 13.435 1.00 90.44 101 ILE A C 1
ATOM 827 O O . ILE A 1 101 ? -8.532 -2.791 14.663 1.00 90.44 101 ILE A O 1
ATOM 831 N N . LEU A 1 102 ? -9.615 -2.896 12.702 1.00 90.94 102 LEU A N 1
ATOM 832 C CA . LEU A 1 102 ? -10.966 -2.834 13.272 1.00 90.94 102 LEU A CA 1
ATOM 833 C C . LEU A 1 102 ? -11.210 -3.937 14.310 1.00 90.94 102 LEU A C 1
ATOM 835 O O . LEU A 1 102 ? -11.807 -3.672 15.350 1.00 90.94 102 LEU A O 1
ATOM 839 N N . GLY A 1 103 ? -10.713 -5.152 14.059 1.00 90.00 103 GLY A N 1
ATOM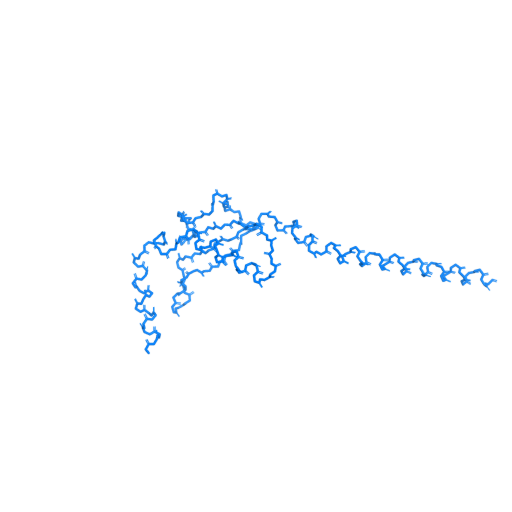 840 C CA . GLY A 1 103 ? -10.828 -6.266 15.006 1.00 90.00 103 GLY A CA 1
ATOM 841 C C . GLY A 1 103 ? -10.130 -5.978 16.339 1.00 90.00 103 GLY A C 1
ATOM 842 O O . GLY A 1 103 ? -10.723 -6.158 17.402 1.00 90.00 103 GLY A O 1
ATOM 843 N N . LEU A 1 104 ? -8.904 -5.447 16.286 1.00 94.00 104 LEU A N 1
ATOM 844 C CA . LEU A 1 104 ? -8.152 -5.048 17.478 1.00 94.00 104 LEU A CA 1
ATOM 845 C C . LEU A 1 104 ? -8.823 -3.871 18.205 1.00 94.00 104 LEU A C 1
ATOM 847 O O . LEU A 1 104 ? -8.896 -3.862 19.433 1.00 94.00 104 LEU A O 1
ATOM 851 N N . ALA A 1 105 ? -9.350 -2.899 17.456 1.00 94.88 105 ALA A N 1
ATOM 852 C CA . ALA A 1 105 ? -10.056 -1.751 18.015 1.00 94.88 105 ALA A CA 1
ATOM 853 C C . ALA A 1 105 ? -11.332 -2.166 18.768 1.00 94.88 105 ALA A C 1
ATOM 855 O O . ALA A 1 105 ? -11.563 -1.692 19.878 1.00 94.88 105 ALA A O 1
ATOM 856 N N . MET A 1 106 ? -12.124 -3.089 18.210 1.00 95.75 106 MET A N 1
ATOM 857 C CA . MET A 1 106 ? -13.324 -3.624 18.868 1.00 95.75 106 MET A CA 1
ATOM 858 C C . MET A 1 106 ? -12.982 -4.391 20.147 1.00 95.75 106 MET A C 1
ATOM 860 O O . MET A 1 106 ? -13.664 -4.230 21.158 1.00 95.75 106 MET A O 1
ATOM 864 N N . LEU A 1 107 ? -11.906 -5.183 20.126 1.00 95.94 107 LEU A N 1
ATOM 865 C CA . LEU A 1 107 ? -11.437 -5.899 21.311 1.00 95.94 107 LEU A CA 1
ATOM 866 C C . LEU A 1 107 ? -11.010 -4.923 22.420 1.00 95.94 107 LEU A C 1
ATOM 868 O O . LEU A 1 107 ? -11.433 -5.068 23.565 1.00 95.94 107 LEU A O 1
ATOM 872 N N . SER A 1 108 ? -10.234 -3.893 22.070 1.00 97.50 108 SER A N 1
ATOM 873 C CA . SER A 1 108 ? -9.814 -2.829 22.993 1.00 97.50 108 SER A CA 1
ATOM 874 C C . SER A 1 108 ? -11.005 -2.064 23.585 1.00 97.50 108 SER A C 1
ATOM 876 O O . SER A 1 108 ? -11.061 -1.813 24.793 1.00 97.50 108 SER A O 1
ATOM 878 N N . LEU A 1 109 ? -12.007 -1.750 22.759 1.00 97.12 109 LEU A N 1
ATOM 879 C CA . LEU A 1 109 ? -13.234 -1.094 23.203 1.00 97.12 109 LEU A CA 1
ATOM 880 C C . LEU A 1 109 ? -14.005 -1.956 24.212 1.00 97.12 109 LEU A C 1
ATOM 882 O O . LEU A 1 109 ? -14.430 -1.450 25.249 1.00 97.12 109 LEU A O 1
ATOM 886 N N . LEU A 1 110 ? -14.141 -3.258 23.949 1.00 97.81 110 LEU A N 1
ATOM 887 C CA . LEU A 1 110 ? -14.820 -4.190 24.850 1.00 97.81 110 LEU A CA 1
ATOM 888 C C . LEU A 1 110 ? -14.100 -4.283 26.202 1.00 97.81 110 LEU A C 1
ATOM 890 O O . LEU A 1 110 ? -14.744 -4.177 27.245 1.00 97.81 110 LEU A O 1
ATOM 894 N N . PHE A 1 111 ? -12.768 -4.390 26.198 1.00 97.94 111 PHE A N 1
ATOM 895 C CA . PHE A 1 111 ? -11.974 -4.344 27.429 1.00 97.94 111 PHE A CA 1
ATOM 896 C C . PHE A 1 111 ? -12.164 -3.033 28.199 1.00 97.94 111 PHE A C 1
ATOM 898 O O . PHE A 1 111 ? -12.342 -3.051 29.416 1.00 97.94 111 PHE A O 1
ATOM 905 N N . THR A 1 112 ? -12.188 -1.900 27.496 1.00 97.69 112 THR A N 1
ATOM 906 C CA . THR A 1 112 ? -12.405 -0.580 28.106 1.00 97.69 112 THR A CA 1
ATOM 907 C C . THR A 1 112 ? -13.771 -0.507 28.792 1.00 97.69 112 THR A C 1
ATOM 909 O O . THR A 1 112 ? -13.869 -0.029 29.920 1.00 97.69 112 THR A O 1
ATOM 912 N N . ILE A 1 113 ? -14.817 -1.049 28.161 1.00 97.94 113 ILE A N 1
ATOM 913 C CA . ILE A 1 113 ? -16.166 -1.112 28.741 1.00 97.94 113 ILE A CA 1
ATOM 914 C C . ILE A 1 113 ? -16.178 -1.968 30.013 1.00 97.94 113 ILE A C 1
ATOM 916 O O . ILE A 1 113 ? -16.741 -1.541 31.021 1.00 97.94 113 ILE A O 1
ATOM 920 N N . ILE A 1 114 ? -15.532 -3.140 30.002 1.00 97.62 114 ILE A N 1
ATOM 921 C CA . ILE A 1 114 ? -15.442 -4.013 31.185 1.00 97.62 114 ILE A CA 1
ATOM 922 C C . ILE A 1 114 ? -14.804 -3.266 32.360 1.00 97.62 114 ILE A C 1
ATOM 924 O O . ILE A 1 114 ? -15.333 -3.313 33.470 1.00 97.62 114 ILE A O 1
ATOM 928 N N . ILE A 1 115 ? -13.702 -2.549 32.119 1.00 97.31 115 ILE A N 1
ATOM 929 C CA . ILE A 1 115 ? -12.999 -1.780 33.156 1.00 97.31 115 ILE A CA 1
ATOM 930 C C . ILE A 1 115 ? -13.910 -0.694 33.735 1.00 97.31 115 ILE A C 1
ATOM 932 O O . ILE A 1 115 ? -14.013 -0.570 34.954 1.00 97.31 115 ILE A O 1
ATOM 936 N N . VAL A 1 116 ? -14.603 0.061 32.878 1.00 97.62 116 VAL A N 1
ATOM 937 C CA . VAL A 1 116 ? -15.526 1.122 33.311 1.00 97.62 116 VAL A CA 1
ATOM 938 C C . VAL A 1 116 ? -16.654 0.552 34.171 1.00 97.62 116 VAL A C 1
ATOM 940 O O . VAL A 1 116 ? -16.942 1.097 35.235 1.00 97.62 116 VAL A O 1
ATOM 943 N N . VAL A 1 117 ? -17.262 -0.562 33.755 1.00 96.94 117 VAL A N 1
ATOM 944 C CA . VAL A 1 117 ? -18.345 -1.217 34.506 1.00 96.94 117 VAL A CA 1
ATOM 945 C C . VAL A 1 117 ? -17.844 -1.760 35.844 1.00 96.94 117 VAL A C 1
ATOM 947 O O . VAL A 1 117 ? -18.491 -1.545 36.867 1.00 96.94 117 VAL A O 1
ATOM 950 N N . ALA A 1 118 ? -16.686 -2.421 35.863 1.00 96.62 118 ALA A N 1
ATOM 951 C CA . ALA A 1 118 ? -16.090 -2.942 37.089 1.00 96.62 118 ALA A CA 1
ATOM 952 C C . ALA A 1 118 ? -15.762 -1.816 38.080 1.00 96.62 118 ALA A C 1
ATOM 954 O O . ALA A 1 118 ? -16.076 -1.924 39.265 1.00 96.62 118 ALA A O 1
ATOM 955 N N . TYR A 1 119 ? -15.188 -0.713 37.595 1.00 96.81 119 TYR A N 1
ATOM 956 C CA . TYR A 1 119 ? -14.841 0.440 38.421 1.00 96.81 119 TYR A CA 1
ATOM 957 C C . TYR A 1 119 ? -16.085 1.157 38.959 1.00 96.81 119 TYR A C 1
ATOM 959 O O . TYR A 1 119 ? -16.158 1.462 40.149 1.00 96.81 119 TYR A O 1
ATOM 967 N N . ALA A 1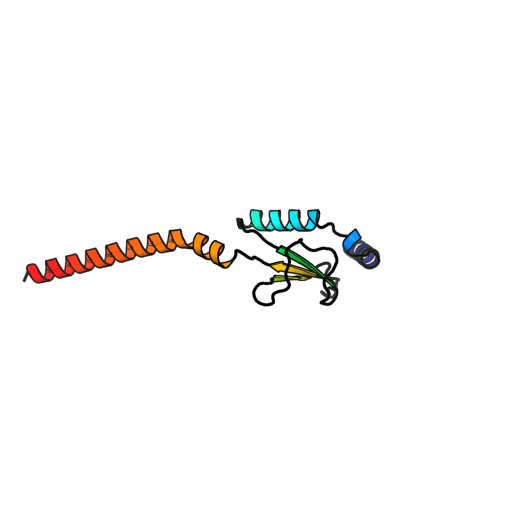 120 ? -17.105 1.354 38.118 1.00 95.19 120 ALA A N 1
ATOM 968 C CA . ALA A 1 120 ? -18.393 1.894 38.546 1.00 95.19 120 ALA A CA 1
ATOM 969 C C . ALA A 1 120 ? -19.061 0.993 39.601 1.00 95.19 120 ALA A C 1
ATOM 971 O O . ALA A 1 120 ? -19.579 1.491 40.600 1.00 95.19 120 ALA A O 1
ATOM 972 N N . GLY A 1 121 ? -18.997 -0.330 39.418 1.00 94.19 121 GLY A N 1
ATOM 973 C CA . GLY A 1 121 ? -19.489 -1.314 40.381 1.00 94.19 121 GLY A CA 1
ATOM 974 C C . GLY A 1 121 ? -18.745 -1.266 41.717 1.00 94.19 121 GLY A C 1
ATOM 975 O O . GLY A 1 121 ? -19.385 -1.254 42.767 1.00 94.19 121 GLY A O 1
ATOM 976 N N . ALA A 1 122 ? -17.414 -1.171 41.690 1.00 94.50 122 ALA A N 1
ATOM 977 C CA . ALA A 1 122 ? -16.589 -1.039 42.890 1.00 94.50 122 ALA A CA 1
ATOM 978 C C . ALA A 1 122 ? -16.898 0.256 43.657 1.00 94.50 122 ALA A C 1
ATOM 980 O O . ALA A 1 122 ? -17.062 0.223 44.875 1.00 94.50 122 ALA A O 1
ATOM 981 N N . ILE A 1 123 ? -17.054 1.384 42.953 1.00 94.25 123 ILE A N 1
ATOM 982 C CA . ILE A 1 123 ? -17.476 2.655 43.562 1.00 94.25 123 ILE A CA 1
ATOM 983 C C . ILE A 1 123 ? -18.863 2.515 44.193 1.00 94.25 123 ILE A C 1
ATOM 985 O O . ILE A 1 123 ? -19.062 2.926 45.335 1.00 94.25 123 ILE A O 1
ATOM 989 N N . TYR A 1 124 ? -19.820 1.920 43.479 1.00 93.75 124 TYR A N 1
ATOM 990 C CA . TYR A 1 124 ? -21.173 1.724 43.995 1.00 93.75 124 TYR A CA 1
ATOM 991 C C . TYR A 1 124 ? -21.184 0.854 45.263 1.00 93.75 124 TYR A C 1
ATOM 993 O O . TYR A 1 124 ? -21.858 1.192 46.237 1.00 93.75 124 TYR A O 1
ATOM 1001 N N . GLN A 1 125 ? -20.402 -0.232 45.284 1.00 91.88 125 GLN A N 1
ATOM 1002 C CA . GLN A 1 125 ? -20.226 -1.076 46.471 1.00 91.88 125 GLN A CA 1
ATOM 1003 C C . GLN A 1 125 ? -19.575 -0.312 47.630 1.00 91.88 125 GLN A C 1
ATOM 1005 O O . GLN A 1 125 ? -20.031 -0.441 48.764 1.00 91.88 125 GLN A O 1
ATOM 1010 N N . LEU A 1 126 ? -18.560 0.511 47.352 1.00 92.06 126 LEU A N 1
ATOM 1011 C CA . LEU A 1 126 ? -17.861 1.316 48.354 1.00 92.06 126 LEU A CA 1
ATOM 1012 C C . LEU A 1 126 ? -18.776 2.366 48.997 1.00 92.06 126 LEU A C 1
ATOM 1014 O O . LEU A 1 126 ? -18.722 2.556 50.209 1.00 92.06 126 LEU A O 1
ATOM 1018 N N . ILE A 1 127 ? -19.634 3.023 48.210 1.00 89.56 127 ILE A N 1
ATOM 1019 C CA . ILE A 1 127 ? -20.598 4.011 48.720 1.00 89.56 127 ILE A CA 1
ATOM 1020 C C . ILE A 1 127 ? -21.684 3.333 49.559 1.00 89.56 127 ILE A C 1
ATOM 1022 O O . ILE A 1 127 ? -22.062 3.866 50.593 1.00 89.56 127 ILE A O 1
ATOM 1026 N N . ARG A 1 128 ? -22.177 2.161 49.140 1.00 87.50 128 ARG A N 1
ATOM 1027 C CA . ARG A 1 128 ? -23.258 1.440 49.833 1.00 87.50 128 ARG A CA 1
ATOM 1028 C C . ARG A 1 128 ? -22.800 0.686 51.092 1.00 87.50 128 ARG A C 1
ATOM 1030 O O . ARG A 1 128 ? -23.648 0.254 51.865 1.00 87.50 128 ARG A O 1
ATOM 1037 N N . GLN A 1 129 ? -21.491 0.489 51.278 1.00 75.94 129 GLN A N 1
ATOM 1038 C CA . GLN A 1 129 ? -20.907 -0.095 52.496 1.00 75.94 129 GLN A CA 1
ATOM 1039 C C . GLN A 1 129 ? -20.597 0.939 53.598 1.00 75.94 129 GLN A C 1
ATOM 1041 O O . GLN A 1 129 ? -20.203 0.531 54.690 1.00 75.94 129 GLN A O 1
ATOM 1046 N N . LYS A 1 130 ? -20.774 2.242 53.341 1.00 56.97 130 LYS A N 1
ATOM 1047 C CA . LYS A 1 130 ? -20.801 3.290 54.374 1.00 56.97 130 LYS A CA 1
ATOM 1048 C C . LYS A 1 130 ? -22.235 3.629 54.756 1.00 56.97 130 LYS A C 1
ATOM 1050 O O . LYS A 1 130 ? -22.424 3.977 55.940 1.00 56.97 130 LYS A O 1
#

Secondary structure (DSSP, 8-state):
-HHHHHHHHHHHHHTS-HHHHS-HHHHHHHHHHHHHHTT-----EEEEEETTEEEEEE-TT----GGGEEEEEES--TTS--SEEEEEE-TTHHHHHHHHHHHHHHHHHHHHHHHHHHHHHHHHHHHHT-